Protein AF-A0A1V1T5I4-F1 (afdb_monomer)

pLDDT: mean 74.98, st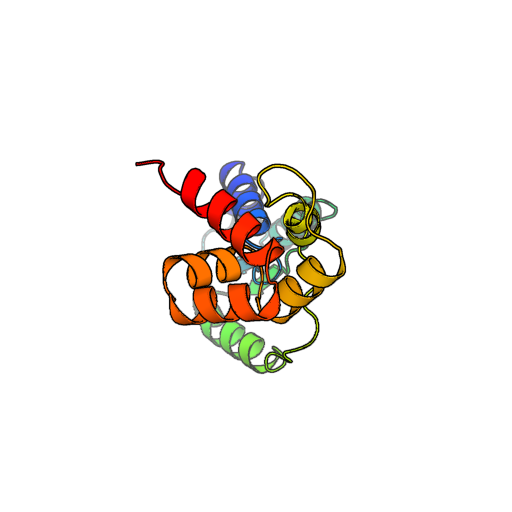d 11.46, range [33.09, 90.06]

Sequence (161 aa):
MSPRDVASAASANRIERLYNLNAGQDSGIIFLLKHHDEQQSAVSALMALQVQLVGKWVLPIIPVESIAAVPASLVAIHRQLPSPSPDKRKPSPAIHLLPFCSNREPLVEHTVNILTDMTSGFGDLLERLSSNSEFESELVQLLGEDGDKLKSFWAGDCLVD

Foldseek 3Di:
DELVLAPDPVNVVVVVVCCVVPVQPVHAAEYEQDDPDDDDRSVVSVVSNVVVCPPPGDHHYHYDHHPVCVVVVVVVVVVVPPDPDVDDLPPDPCLVVQLVLFDPGGDDPVLSVVLVVVASDPVRSLCCLVPPPPVLVVSCVVRPPVSVRNNVSCVVPVPDD

Secondary structure (DSSP, 8-state):
--GGGTT-HHHHHHHHHHHHHTTTTT--EEEES--SS-SS-HHHHHHHHHHHHTTT----EEEES-GGGHHHHHHHHHHHSPP--S------GGGGTGGG-SSSSPPPHHHHHHHHHH-SSHHHHHHHHHH-HHHHHHHHHHHTHHHHHHHHHHHHHS---

Solvent-accessible surface area (backbone atoms only — not comparable to full-atom values): 9569 Å² total; per-residue (Å²): 86,48,50,84,47,47,95,35,72,69,46,52,53,51,52,51,53,52,29,66,72,59,75,17,73,92,44,69,45,56,35,40,50,58,65,104,70,88,85,66,60,32,66,59,32,51,51,52,45,51,62,67,30,60,98,76,53,80,56,56,73,45,80,32,64,31,79,85,45,44,65,61,54,50,53,52,48,60,71,67,49,72,76,86,65,91,81,73,81,70,81,52,77,61,63,77,48,51,31,62,53,31,83,84,60,66,50,53,70,68,56,47,51,52,52,55,72,80,26,94,42,72,67,53,44,50,50,40,59,74,74,28,73,64,60,44,53,51,41,33,71,74,47,42,74,59,26,53,36,32,49,56,33,52,69,64,66,72,75,71,133

Nearest PDB structures (foldseek):
  1kjz-assembly1_A  TM=6.460E-01  e=2.147E-01  Pyrococcus abyssi
  8oz0-assembly1_E  TM=6.502E-01  e=8.207E-01  Homo sapiens
  4m6w-assembly1_B  TM=3.831E-01  e=1.240E-01  Homo sapiens
  5bo9-assembly1_A  TM=4.927E-01  e=1.813E+00  Homo sapiens
  3thw-assembly1_B  TM=2.294E-01  e=3.335E+00  Homo sapiens

Structure (mmCIF, N/CA/C/O backbone):
data_AF-A0A1V1T5I4-F1
#
_entry.id   AF-A0A1V1T5I4-F1
#
loop_
_atom_site.group_PDB
_atom_site.id
_atom_site.type_symbol
_atom_site.label_atom_id
_atom_site.label_alt_id
_atom_site.label_comp_id
_atom_site.label_asym_id
_atom_site.label_entity_id
_atom_site.label_seq_id
_atom_site.pdbx_PDB_ins_code
_atom_site.Cartn_x
_atom_site.Cartn_y
_atom_site.Cartn_z
_atom_site.occupancy
_atom_site.B_iso_or_equiv
_atom_site.auth_seq_id
_atom_site.auth_comp_id
_atom_site.auth_asym_id
_atom_site.auth_atom_id
_atom_site.pdbx_PDB_model_num
ATOM 1 N N . MET A 1 1 ? 5.187 -3.327 -13.055 1.00 82.38 1 MET A N 1
ATOM 2 C CA . MET A 1 1 ? 5.311 -2.170 -13.966 1.00 82.38 1 MET A CA 1
ATOM 3 C C . MET A 1 1 ? 6.515 -2.366 -14.859 1.00 82.38 1 MET A C 1
ATOM 5 O O . MET A 1 1 ? 7.507 -2.931 -14.413 1.00 82.38 1 MET A O 1
ATOM 9 N N . SER A 1 2 ? 6.418 -1.913 -16.100 1.00 83.12 2 SER A N 1
ATOM 10 C CA . SER A 1 2 ? 7.504 -1.867 -17.076 1.00 83.12 2 SER A CA 1
ATOM 11 C C . SER A 1 2 ? 7.953 -0.418 -17.328 1.00 83.12 2 SER A C 1
ATOM 13 O O . SER A 1 2 ? 7.238 0.511 -16.945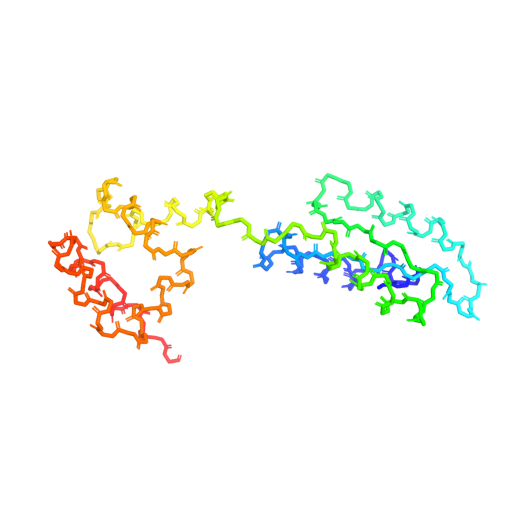 1.00 83.12 2 SER A O 1
ATOM 15 N N . PRO A 1 3 ? 9.091 -0.191 -18.010 1.00 82.06 3 PRO A N 1
ATOM 16 C CA . PRO A 1 3 ? 9.552 1.152 -18.365 1.00 82.06 3 PRO A CA 1
ATOM 17 C C . PRO A 1 3 ? 8.521 1.981 -19.145 1.00 82.06 3 PRO A C 1
ATOM 19 O O . PRO A 1 3 ? 8.439 3.186 -18.948 1.00 82.06 3 PRO A O 1
ATOM 22 N N . ARG A 1 4 ? 7.682 1.331 -19.964 1.00 81.00 4 ARG A N 1
ATOM 23 C CA . ARG A 1 4 ? 6.632 1.976 -20.777 1.00 81.00 4 ARG A CA 1
ATOM 24 C C . ARG A 1 4 ? 5.482 2.539 -19.952 1.00 81.00 4 ARG A C 1
ATOM 26 O O . ARG A 1 4 ? 4.776 3.435 -20.398 1.00 81.00 4 ARG A O 1
ATOM 33 N N . ASP A 1 5 ? 5.288 1.989 -18.761 1.00 79.94 5 ASP A N 1
ATOM 34 C CA . ASP A 1 5 ? 4.191 2.367 -17.880 1.00 79.94 5 ASP A CA 1
ATOM 35 C C . ASP A 1 5 ? 4.520 3.633 -17.076 1.00 79.94 5 ASP A C 1
ATOM 37 O O . ASP A 1 5 ? 3.613 4.243 -16.500 1.00 79.94 5 ASP A O 1
ATOM 41 N N . VAL A 1 6 ? 5.802 4.013 -17.012 1.00 81.19 6 VAL A N 1
ATOM 42 C CA . VAL A 1 6 ? 6.297 5.170 -16.257 1.00 81.19 6 VAL A CA 1
ATOM 43 C C . VAL A 1 6 ? 5.794 6.462 -16.893 1.00 81.19 6 VAL A C 1
ATOM 45 O O . VAL A 1 6 ? 5.733 6.583 -18.111 1.00 81.19 6 VAL A O 1
ATOM 48 N N . ALA A 1 7 ? 5.416 7.432 -16.057 1.00 75.25 7 ALA A N 1
ATOM 49 C CA . ALA A 1 7 ? 4.873 8.729 -16.470 1.00 75.25 7 ALA A CA 1
ATOM 50 C C . ALA A 1 7 ? 3.535 8.692 -17.243 1.00 75.25 7 ALA A C 1
ATOM 52 O O . ALA A 1 7 ? 3.048 9.743 -17.660 1.00 75.25 7 ALA A O 1
ATOM 53 N N . SER A 1 8 ? 2.880 7.533 -17.380 1.00 82.94 8 SER A N 1
ATOM 54 C CA . SER A 1 8 ? 1.502 7.491 -17.882 1.00 82.94 8 SER A CA 1
ATOM 55 C C . SER A 1 8 ? 0.498 7.894 -16.791 1.00 82.94 8 SER A C 1
ATOM 57 O O . SER A 1 8 ? 0.632 7.518 -15.621 1.00 82.94 8 SER A O 1
ATOM 59 N N . ALA A 1 9 ? -0.549 8.630 -17.176 1.00 81.94 9 ALA A N 1
ATOM 60 C CA . ALA A 1 9 ? -1.621 9.029 -16.259 1.00 81.94 9 ALA A CA 1
ATOM 61 C C . ALA A 1 9 ? -2.348 7.812 -15.655 1.00 81.94 9 ALA A C 1
ATOM 63 O O . ALA A 1 9 ? -2.698 7.811 -14.475 1.00 81.94 9 ALA A O 1
ATOM 64 N N . ALA A 1 10 ? -2.510 6.744 -16.443 1.00 84.94 10 ALA A N 1
ATOM 65 C CA . ALA A 1 10 ? -3.120 5.498 -15.993 1.00 84.94 10 ALA A CA 1
ATOM 66 C C . ALA A 1 10 ? -2.299 4.818 -14.883 1.00 84.94 10 ALA A C 1
ATOM 68 O O . ALA A 1 10 ? -2.862 4.385 -13.879 1.00 84.94 10 ALA A O 1
ATOM 69 N N . SER A 1 11 ? -0.971 4.752 -15.020 1.00 84.31 11 SER A N 1
ATOM 70 C CA . SER A 1 11 ? -0.106 4.182 -13.980 1.00 84.31 11 SER A CA 1
ATOM 71 C C . SER A 1 11 ? -0.065 5.042 -12.726 1.00 84.31 11 SER A C 1
ATOM 73 O O . SER A 1 11 ? -0.118 4.494 -11.630 1.00 84.31 11 SER A O 1
ATOM 75 N N . ALA A 1 12 ? -0.031 6.370 -12.866 1.00 85.12 12 ALA A N 1
ATOM 76 C CA . ALA A 1 12 ? -0.078 7.277 -11.722 1.00 85.12 12 ALA A CA 1
ATOM 77 C C . ALA A 1 12 ? -1.359 7.076 -10.895 1.00 85.12 12 ALA A C 1
ATOM 79 O O . ALA A 1 12 ? -1.278 6.902 -9.684 1.00 85.12 12 ALA A O 1
ATOM 80 N N . ASN A 1 13 ? -2.520 6.994 -11.554 1.00 86.38 13 ASN A N 1
ATOM 81 C CA . ASN A 1 13 ? -3.796 6.738 -10.884 1.00 86.38 13 ASN A CA 1
ATOM 82 C C . ASN A 1 13 ? -3.826 5.353 -10.213 1.00 86.38 13 ASN A C 1
ATOM 84 O O . ASN A 1 13 ? -4.321 5.204 -9.100 1.00 86.38 13 ASN A O 1
ATOM 88 N N . ARG A 1 14 ? -3.246 4.325 -10.846 1.00 86.56 14 ARG A N 1
ATOM 89 C CA . ARG A 1 14 ? -3.137 2.989 -10.238 1.00 86.56 14 ARG A CA 1
ATOM 90 C C . ARG A 1 14 ? -2.248 2.983 -8.996 1.00 86.56 14 ARG A C 1
ATOM 92 O O . ARG A 1 14 ? -2.599 2.315 -8.031 1.00 86.56 14 ARG A O 1
ATOM 99 N N . ILE A 1 15 ? -1.129 3.707 -9.018 1.00 87.06 15 ILE A N 1
ATOM 100 C CA . ILE A 1 15 ? -0.231 3.845 -7.864 1.00 87.06 15 ILE A CA 1
ATOM 101 C C . ILE A 1 15 ? -0.937 4.594 -6.733 1.00 87.06 15 ILE A C 1
ATOM 103 O O . ILE A 1 15 ? -0.877 4.158 -5.590 1.00 87.06 15 ILE A O 1
ATOM 107 N N . GLU A 1 16 ? -1.649 5.672 -7.056 1.00 85.25 16 GLU A N 1
ATOM 108 C CA . GLU A 1 16 ? -2.437 6.436 -6.091 1.00 85.25 16 GLU A CA 1
ATOM 109 C C . GLU A 1 16 ? -3.515 5.572 -5.432 1.00 85.25 16 GLU A C 1
ATOM 111 O O . GLU A 1 16 ? -3.614 5.520 -4.209 1.00 85.25 16 GLU A O 1
ATOM 116 N N . ARG A 1 17 ? -4.284 4.825 -6.233 1.00 84.12 17 ARG A N 1
ATOM 117 C CA . ARG A 1 17 ? -5.296 3.896 -5.717 1.00 84.12 17 ARG A CA 1
ATOM 118 C C . ARG A 1 17 ? -4.665 2.815 -4.847 1.00 84.12 17 ARG A C 1
ATOM 120 O O . ARG A 1 17 ? -5.186 2.545 -3.775 1.00 84.12 17 ARG A O 1
ATOM 127 N N . LEU A 1 18 ? -3.541 2.238 -5.275 1.00 83.56 18 LEU A N 1
ATOM 128 C CA . LEU A 1 18 ? -2.809 1.236 -4.499 1.00 83.56 18 LEU A CA 1
ATOM 129 C C . LEU A 1 18 ? -2.338 1.798 -3.151 1.00 83.56 18 LEU A C 1
ATOM 131 O O . LEU A 1 18 ? -2.495 1.144 -2.126 1.00 83.56 18 LEU A O 1
ATOM 135 N N . TYR A 1 19 ? -1.801 3.018 -3.143 1.00 80.88 19 TYR A N 1
ATOM 136 C CA . TYR A 1 19 ? -1.400 3.698 -1.917 1.00 80.88 19 TYR A CA 1
ATOM 137 C C . TYR A 1 19 ? -2.601 3.938 -0.995 1.00 80.88 19 TYR A C 1
ATOM 139 O O . TYR A 1 19 ? -2.537 3.628 0.190 1.00 80.88 19 TYR A O 1
ATOM 147 N N . ASN A 1 20 ? -3.725 4.409 -1.531 1.00 82.06 20 ASN A N 1
ATOM 148 C CA . ASN A 1 20 ? -4.901 4.754 -0.734 1.00 82.06 20 ASN A CA 1
ATOM 149 C C . ASN A 1 20 ? -5.643 3.545 -0.13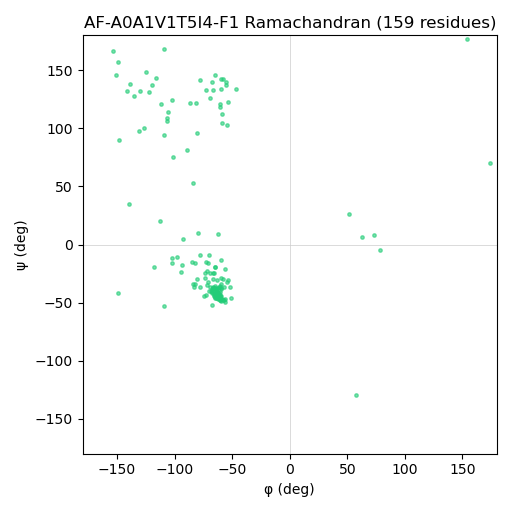9 1.00 82.06 20 ASN A C 1
ATOM 151 O O . ASN A 1 20 ? -6.428 3.741 0.782 1.00 82.06 20 ASN A O 1
ATOM 155 N N . LEU A 1 21 ? -5.399 2.315 -0.613 1.00 75.25 21 LEU A N 1
ATOM 156 C CA . LEU A 1 21 ? -6.056 1.117 -0.070 1.00 75.25 21 LEU A CA 1
ATOM 157 C C . LEU A 1 21 ? -5.678 0.841 1.393 1.00 75.25 21 LEU A C 1
ATOM 159 O O . LEU A 1 21 ? -6.561 0.585 2.196 1.00 75.25 21 LEU A O 1
ATOM 163 N N . ASN A 1 22 ? -4.389 0.915 1.737 1.00 72.69 22 ASN A N 1
ATOM 164 C CA . ASN A 1 22 ? -3.873 0.660 3.094 1.00 72.69 22 ASN A CA 1
ATOM 165 C C . ASN A 1 22 ? -2.765 1.663 3.472 1.00 72.69 22 ASN A C 1
ATOM 167 O O . ASN A 1 22 ? -1.761 1.305 4.085 1.00 72.69 22 ASN A O 1
ATOM 171 N N . ALA A 1 23 ? -2.878 2.917 3.019 1.00 72.88 23 ALA A N 1
ATOM 172 C CA . ALA A 1 23 ? -1.823 3.939 3.130 1.00 72.88 23 ALA A CA 1
ATOM 173 C C . ALA A 1 23 ? -0.437 3.474 2.614 1.00 72.88 23 ALA A C 1
ATOM 175 O O . ALA A 1 23 ? 0.609 3.939 3.071 1.00 72.88 23 ALA A O 1
ATOM 176 N N . GLY A 1 24 ? -0.426 2.514 1.683 1.00 69.56 24 GLY A N 1
ATOM 177 C CA . GLY A 1 24 ? 0.770 1.883 1.135 1.00 69.56 24 GLY A CA 1
ATOM 178 C C . GLY A 1 24 ? 1.489 0.900 2.065 1.00 69.56 24 GLY A C 1
ATOM 179 O O . GLY A 1 24 ? 2.572 0.448 1.708 1.00 69.56 24 GLY A O 1
ATOM 180 N N . GLN A 1 25 ? 0.918 0.553 3.223 1.00 70.19 25 GLN A N 1
ATOM 181 C CA . GLN A 1 25 ? 1.595 -0.220 4.272 1.00 70.19 25 GLN A CA 1
ATOM 182 C C . GLN A 1 25 ? 2.019 -1.628 3.822 1.00 70.19 25 GLN A C 1
ATOM 184 O O . GLN A 1 25 ? 3.146 -2.033 4.094 1.00 70.19 25 GLN A O 1
ATOM 189 N N . ASP A 1 26 ? 1.162 -2.324 3.071 1.00 74.00 26 ASP A N 1
ATOM 190 C CA . ASP A 1 26 ? 1.417 -3.691 2.577 1.00 74.00 26 ASP A CA 1
ATOM 191 C C . ASP A 1 26 ? 1.583 -3.736 1.052 1.00 74.00 26 ASP A C 1
ATOM 193 O O . ASP A 1 26 ? 1.374 -4.759 0.401 1.00 74.00 26 ASP A O 1
ATOM 197 N N . SER A 1 27 ? 1.896 -2.592 0.446 1.00 82.88 27 SER A N 1
ATOM 198 C CA . SER A 1 27 ? 1.941 -2.435 -1.004 1.00 82.88 27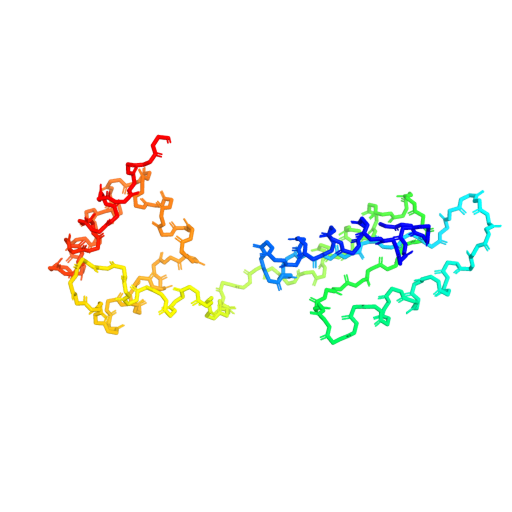 SER A CA 1
ATOM 199 C C . SER A 1 27 ? 3.344 -2.106 -1.481 1.00 82.88 27 SER A C 1
ATOM 201 O O . SER A 1 27 ? 4.074 -1.345 -0.857 1.00 82.88 27 SER A O 1
ATOM 203 N N . GLY A 1 28 ? 3.715 -2.652 -2.635 1.00 86.94 28 GLY A N 1
ATOM 204 C CA . GLY A 1 28 ? 5.001 -2.396 -3.270 1.00 86.94 28 GLY A CA 1
ATOM 205 C C . GLY A 1 28 ? 4.896 -2.472 -4.784 1.00 86.94 28 GLY A C 1
ATOM 206 O O . GLY A 1 28 ? 3.990 -3.098 -5.338 1.00 86.94 28 GLY A O 1
ATOM 207 N N . ILE A 1 29 ? 5.829 -1.819 -5.469 1.00 88.94 29 ILE A N 1
ATOM 208 C CA . ILE A 1 29 ? 5.869 -1.776 -6.928 1.00 88.94 29 ILE A CA 1
ATOM 209 C C . ILE A 1 29 ? 7.001 -2.675 -7.409 1.00 88.94 29 ILE A C 1
ATOM 211 O O . ILE A 1 29 ? 8.175 -2.375 -7.213 1.00 88.94 29 ILE A O 1
ATOM 215 N N . ILE A 1 30 ? 6.657 -3.756 -8.107 1.00 90.06 30 ILE A N 1
ATOM 216 C CA . ILE A 1 30 ? 7.638 -4.557 -8.846 1.00 90.06 30 ILE A CA 1
ATOM 217 C C . ILE A 1 30 ? 7.911 -3.873 -10.187 1.00 90.06 30 ILE A C 1
ATOM 219 O O . ILE A 1 30 ? 6.989 -3.672 -10.990 1.00 90.06 30 ILE A O 1
ATOM 223 N N . PHE A 1 31 ? 9.171 -3.524 -10.433 1.00 89.31 31 PHE A N 1
ATOM 224 C CA . PHE A 1 31 ? 9.621 -2.847 -11.645 1.00 89.31 31 PHE A CA 1
ATOM 225 C C . PHE A 1 31 ? 10.497 -3.770 -12.495 1.00 89.31 31 PHE A C 1
ATOM 227 O O . PHE A 1 31 ? 11.537 -4.234 -12.040 1.00 89.31 31 PHE A O 1
ATOM 234 N N . LEU A 1 32 ? 10.090 -4.031 -13.735 1.00 87.38 32 LEU A N 1
ATOM 235 C CA . LEU A 1 32 ? 10.803 -4.926 -14.646 1.00 87.38 32 LEU A CA 1
ATOM 236 C C . LEU A 1 32 ? 11.894 -4.168 -15.411 1.00 87.38 32 LEU A C 1
ATOM 238 O O . LEU A 1 32 ? 11.594 -3.219 -16.132 1.00 87.38 32 LEU A O 1
ATOM 242 N N . LEU A 1 33 ? 13.150 -4.604 -15.282 1.00 82.19 33 LEU A N 1
ATOM 243 C CA . LEU A 1 33 ? 14.305 -3.968 -15.926 1.00 82.19 33 LEU A CA 1
ATOM 244 C C . LEU A 1 33 ? 14.526 -4.436 -17.369 1.00 82.19 33 LEU A C 1
ATOM 246 O O . LEU A 1 33 ? 14.953 -3.648 -18.204 1.00 82.19 33 LEU A O 1
ATOM 250 N N . LYS A 1 34 ? 14.240 -5.698 -17.698 1.00 71.81 34 LYS A N 1
ATOM 251 C CA . LYS A 1 34 ? 14.388 -6.210 -19.064 1.00 71.81 34 LYS A CA 1
ATOM 252 C C . LYS A 1 34 ? 13.014 -6.384 -19.693 1.00 71.81 34 LYS A C 1
ATOM 254 O O . LYS A 1 34 ? 12.260 -7.285 -19.328 1.00 71.81 34 LYS A O 1
ATOM 259 N N . HIS A 1 35 ? 12.703 -5.522 -20.658 1.00 62.75 35 HIS A N 1
ATOM 260 C CA . HIS A 1 35 ? 11.590 -5.721 -21.578 1.00 62.75 35 HIS A CA 1
ATOM 261 C C . HIS A 1 35 ? 12.138 -5.770 -23.003 1.00 62.75 35 HIS A C 1
ATOM 263 O O . HIS A 1 35 ? 13.012 -4.989 -23.359 1.00 62.75 35 HIS A O 1
ATOM 269 N N . HIS A 1 36 ? 11.624 -6.711 -23.790 1.00 56.91 36 HIS A N 1
ATOM 270 C CA . HIS A 1 36 ? 12.130 -7.155 -25.093 1.00 56.91 36 HIS A CA 1
ATOM 271 C C . HIS A 1 36 ? 12.169 -6.111 -26.233 1.00 56.91 36 HIS A C 1
ATOM 273 O O . HIS A 1 36 ? 12.373 -6.498 -27.378 1.00 56.91 36 HIS A O 1
ATOM 279 N N . ASP A 1 37 ? 11.924 -4.831 -25.956 1.00 56.09 37 ASP A N 1
ATOM 280 C CA . ASP A 1 37 ? 11.604 -3.841 -26.983 1.00 56.09 37 ASP A CA 1
ATOM 281 C C . ASP A 1 37 ? 12.138 -2.456 -26.553 1.00 56.09 37 ASP A C 1
ATOM 283 O O . ASP A 1 37 ? 11.519 -1.712 -25.780 1.00 56.09 37 ASP A O 1
ATOM 287 N N . GLU A 1 38 ? 13.387 -2.211 -26.959 1.00 60.81 38 GLU A N 1
ATOM 288 C CA . GLU A 1 38 ? 14.300 -1.161 -26.501 1.00 60.81 38 GLU A CA 1
ATOM 289 C C . GLU A 1 38 ? 14.019 0.196 -27.167 1.00 60.81 38 GLU A C 1
ATOM 291 O O . GLU A 1 38 ? 14.544 0.503 -28.232 1.00 60.81 38 GLU A O 1
ATOM 296 N N . GLN A 1 39 ? 13.254 1.062 -26.497 1.00 56.19 39 GLN A N 1
ATOM 297 C CA . GLN A 1 39 ? 13.232 2.500 -26.826 1.00 56.19 39 GLN A CA 1
ATOM 298 C C . GLN A 1 39 ? 13.722 3.389 -25.675 1.00 56.19 39 GLN A C 1
ATOM 300 O O . GLN A 1 39 ? 14.095 4.538 -25.894 1.00 56.19 39 GLN A O 1
ATOM 305 N N . GLN A 1 40 ? 13.727 2.880 -24.441 1.00 63.56 40 GLN A N 1
ATOM 306 C CA . GLN A 1 40 ? 14.036 3.664 -23.249 1.00 63.56 40 GLN A CA 1
ATOM 307 C C . GLN A 1 40 ? 14.870 2.828 -22.280 1.00 63.56 40 GLN A C 1
ATOM 309 O O . GLN A 1 40 ? 14.528 1.681 -21.989 1.00 63.56 40 GLN A O 1
ATOM 314 N N . SER A 1 41 ? 15.967 3.399 -21.773 1.00 78.88 41 SER A N 1
ATOM 315 C CA . SER A 1 41 ? 16.813 2.721 -20.788 1.00 78.88 41 SER A CA 1
ATOM 316 C C . SER A 1 41 ? 15.986 2.413 -19.541 1.00 78.88 41 SER A C 1
ATOM 318 O O . SER A 1 41 ? 15.495 3.326 -18.874 1.00 78.88 41 SER A O 1
ATOM 320 N N . ALA A 1 42 ? 15.833 1.136 -19.200 1.00 80.81 42 ALA A N 1
ATOM 321 C CA . ALA A 1 42 ? 15.028 0.720 -18.055 1.00 80.81 42 ALA A CA 1
ATOM 322 C C . ALA A 1 42 ? 15.527 1.309 -16.729 1.00 80.81 42 ALA A C 1
ATOM 324 O O . ALA A 1 42 ? 14.731 1.591 -15.838 1.00 80.81 42 ALA A O 1
ATOM 325 N N . VAL A 1 43 ? 16.833 1.575 -16.633 1.00 82.75 43 VAL A N 1
ATOM 326 C CA . VAL A 1 43 ? 17.438 2.266 -15.489 1.00 82.75 43 VAL A CA 1
ATOM 327 C C . VAL A 1 43 ? 16.982 3.726 -15.428 1.00 82.75 43 VAL A C 1
ATOM 329 O O . VAL A 1 43 ? 16.618 4.206 -14.358 1.00 82.75 43 VAL A O 1
ATOM 332 N N . SER A 1 44 ? 16.918 4.426 -16.567 1.00 85.19 44 SER A N 1
ATOM 333 C CA . SER A 1 44 ? 16.382 5.797 -16.606 1.00 85.19 44 SER A CA 1
ATOM 334 C C . SER A 1 44 ? 14.895 5.856 -16.248 1.00 85.19 44 SER A C 1
ATOM 336 O O . SER A 1 44 ? 14.475 6.757 -15.528 1.00 85.19 44 SER A O 1
ATOM 338 N N . ALA A 1 45 ? 14.109 4.867 -16.679 1.00 86.81 45 ALA A N 1
ATOM 339 C CA . ALA A 1 45 ? 12.690 4.779 -16.352 1.00 86.81 45 ALA A CA 1
ATOM 340 C C . ALA A 1 45 ? 12.466 4.453 -14.865 1.00 86.81 45 ALA A C 1
ATOM 342 O O . ALA A 1 45 ? 11.569 5.016 -14.241 1.00 86.81 45 ALA A O 1
ATOM 343 N N . LEU A 1 46 ? 13.318 3.611 -14.272 1.00 88.06 46 LEU A N 1
ATOM 344 C CA . LEU A 1 46 ? 13.319 3.365 -12.830 1.00 88.06 46 LEU A CA 1
ATOM 345 C C . LEU A 1 46 ? 13.609 4.652 -12.047 1.00 88.06 46 LEU A C 1
ATOM 347 O O . LEU A 1 46 ? 12.893 4.956 -11.096 1.00 88.06 46 LEU A O 1
ATOM 351 N N . MET A 1 47 ? 14.617 5.428 -12.458 1.00 88.06 47 MET A N 1
ATOM 352 C CA . MET A 1 47 ? 14.923 6.708 -11.810 1.00 88.06 47 MET A CA 1
ATOM 353 C C . MET A 1 47 ? 13.784 7.718 -11.966 1.00 88.06 47 MET A C 1
ATOM 355 O O . MET A 1 47 ? 13.420 8.384 -11.000 1.00 88.06 47 MET A O 1
ATOM 359 N N . ALA A 1 48 ? 13.171 7.802 -13.148 1.00 88.00 48 ALA A N 1
ATOM 360 C CA . ALA A 1 48 ? 12.009 8.658 -13.370 1.00 88.00 48 ALA A CA 1
ATOM 361 C C . ALA A 1 48 ? 10.832 8.268 -12.458 1.00 88.00 48 ALA A C 1
ATOM 363 O O . ALA A 1 48 ? 10.194 9.141 -11.871 1.00 88.00 48 ALA A O 1
ATOM 364 N N . LEU A 1 49 ? 10.587 6.966 -12.278 1.00 87.44 49 LEU A N 1
ATOM 365 C CA . LEU A 1 49 ? 9.584 6.472 -11.338 1.00 87.44 49 LEU A CA 1
ATOM 366 C C . LEU A 1 49 ? 9.933 6.855 -9.896 1.00 87.44 49 LEU A C 1
ATOM 368 O O . LEU A 1 49 ? 9.070 7.353 -9.184 1.00 87.44 49 LEU A O 1
ATOM 372 N N . GLN A 1 50 ? 11.187 6.682 -9.469 1.00 87.62 50 GLN A N 1
ATOM 373 C CA . GLN A 1 50 ? 11.622 7.094 -8.131 1.00 87.62 50 GLN A CA 1
ATOM 374 C C . GLN A 1 50 ? 11.346 8.582 -7.893 1.00 87.62 50 GLN A C 1
ATOM 376 O O . GLN A 1 50 ? 10.703 8.924 -6.907 1.00 87.62 50 GLN A O 1
ATOM 381 N N . VAL A 1 51 ? 11.736 9.455 -8.827 1.00 87.62 51 VAL A N 1
ATOM 382 C CA . VAL A 1 51 ? 11.464 10.901 -8.747 1.00 87.62 51 VAL A CA 1
ATOM 383 C C . VAL A 1 51 ? 9.963 11.194 -8.691 1.00 87.62 51 VAL A C 1
ATOM 385 O O . VAL A 1 51 ? 9.541 12.072 -7.946 1.00 87.62 51 VAL A O 1
ATOM 388 N N . GLN A 1 52 ? 9.142 10.449 -9.436 1.00 85.12 52 GLN A N 1
ATOM 389 C CA . GLN A 1 52 ? 7.688 10.615 -9.419 1.00 85.12 52 GLN A CA 1
ATOM 390 C C . GLN A 1 52 ? 7.065 10.264 -8.058 1.00 85.12 52 GLN A C 1
ATOM 392 O O . GLN A 1 52 ? 6.087 10.904 -7.664 1.00 85.12 52 GLN A O 1
ATOM 397 N N . LEU A 1 53 ? 7.598 9.256 -7.358 1.00 85.00 53 LEU A N 1
ATOM 398 C CA . LEU A 1 53 ? 7.098 8.835 -6.045 1.00 85.00 53 LEU A CA 1
ATOM 399 C C . LEU A 1 53 ? 7.617 9.718 -4.900 1.00 85.00 53 LEU A C 1
ATOM 401 O O . LEU A 1 53 ? 6.925 9.870 -3.890 1.00 85.00 53 LEU A O 1
ATOM 405 N N . VAL A 1 54 ? 8.815 10.299 -5.046 1.00 83.38 54 VAL A N 1
ATOM 406 C CA . VAL A 1 54 ? 9.462 11.130 -4.018 1.00 83.38 54 VAL A CA 1
ATOM 407 C C . VAL A 1 54 ? 8.524 12.251 -3.564 1.00 83.38 54 VAL A C 1
ATOM 409 O O . VAL A 1 54 ? 8.050 13.064 -4.354 1.00 83.38 54 VAL A O 1
ATOM 412 N N . GLY A 1 55 ? 8.248 12.281 -2.259 1.00 74.38 55 GLY A N 1
ATOM 413 C CA . GLY A 1 55 ? 7.402 13.292 -1.620 1.00 74.38 55 GLY A CA 1
ATOM 414 C C . GLY A 1 55 ? 5.891 13.102 -1.796 1.00 74.38 55 GLY A C 1
ATOM 415 O O . GLY A 1 55 ? 5.139 13.852 -1.183 1.00 74.38 55 GLY A O 1
ATOM 416 N N . LYS A 1 56 ? 5.436 12.114 -2.584 1.00 79.19 56 LYS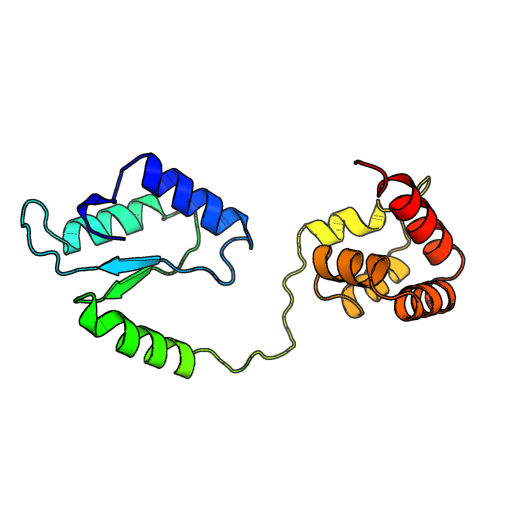 A N 1
ATOM 417 C CA . LYS A 1 56 ? 4.004 11.828 -2.799 1.00 79.19 56 LYS A CA 1
ATOM 418 C C . LYS A 1 56 ? 3.552 10.537 -2.134 1.00 79.19 56 LYS A C 1
ATOM 420 O O . LYS A 1 56 ? 2.587 10.547 -1.379 1.00 79.19 56 LYS A O 1
ATOM 425 N N . TRP A 1 57 ? 4.248 9.436 -2.411 1.00 81.38 57 TRP A N 1
ATOM 426 C CA . TRP A 1 57 ? 3.852 8.106 -1.956 1.00 81.38 57 TRP A CA 1
ATOM 427 C C . TRP A 1 57 ? 5.060 7.351 -1.420 1.00 81.38 57 TRP A C 1
ATOM 429 O O . TRP A 1 57 ? 6.078 7.209 -2.098 1.00 81.38 57 TRP A O 1
ATOM 439 N N . VAL A 1 58 ? 4.937 6.835 -0.200 1.00 80.31 58 VAL A N 1
ATOM 440 C CA . VAL A 1 58 ? 5.970 6.000 0.420 1.00 80.31 58 VAL A CA 1
ATOM 441 C C . VAL A 1 58 ? 5.686 4.548 0.047 1.00 80.31 58 VAL A C 1
ATOM 443 O O . VAL A 1 58 ? 5.049 3.826 0.803 1.00 80.31 58 VAL A O 1
ATOM 446 N N . LEU A 1 59 ? 6.107 4.143 -1.153 1.00 84.50 59 LEU A N 1
ATOM 447 C CA . LEU A 1 59 ? 5.990 2.763 -1.633 1.00 84.50 59 LEU A CA 1
ATOM 448 C C . LEU A 1 59 ? 7.374 2.208 -1.999 1.00 84.50 59 LEU A C 1
ATOM 450 O O . LEU A 1 59 ? 8.107 2.862 -2.748 1.00 84.50 59 LEU A O 1
ATOM 454 N N . PRO A 1 60 ? 7.746 1.004 -1.527 1.00 86.88 60 PRO A N 1
ATOM 455 C CA . PRO A 1 60 ? 8.974 0.352 -1.951 1.00 86.88 60 PRO A CA 1
ATOM 456 C C . PRO A 1 60 ? 8.892 -0.027 -3.434 1.00 86.88 60 PRO A C 1
ATOM 458 O O . PRO A 1 60 ? 7.910 -0.619 -3.891 1.00 86.88 60 PRO A O 1
ATOM 461 N N . ILE A 1 61 ? 9.950 0.286 -4.183 1.00 88.12 61 ILE A N 1
ATOM 462 C CA . ILE A 1 61 ? 10.136 -0.192 -5.555 1.00 88.12 61 ILE A CA 1
ATOM 463 C C . ILE A 1 61 ? 11.146 -1.337 -5.531 1.00 88.12 61 ILE A C 1
ATOM 465 O O . ILE A 1 61 ? 12.276 -1.163 -5.080 1.00 88.12 61 ILE A O 1
ATOM 469 N N . ILE A 1 62 ? 10.748 -2.493 -6.056 1.00 89.44 62 ILE A N 1
ATOM 470 C CA . ILE A 1 62 ? 11.587 -3.684 -6.173 1.00 89.44 62 ILE A CA 1
ATOM 471 C C . ILE A 1 62 ? 11.959 -3.853 -7.650 1.00 89.44 62 ILE A C 1
ATOM 473 O O . ILE A 1 62 ? 11.101 -4.243 -8.451 1.00 89.44 62 ILE A O 1
ATOM 477 N N . PRO A 1 63 ? 13.207 -3.558 -8.043 1.00 87.88 63 PRO A N 1
ATOM 478 C CA . PRO A 1 63 ? 13.668 -3.829 -9.393 1.00 87.88 63 PRO A CA 1
ATOM 479 C C . PRO A 1 63 ? 13.867 -5.336 -9.583 1.00 87.88 63 PRO A C 1
ATOM 481 O O . PRO A 1 63 ? 14.482 -6.007 -8.757 1.00 87.88 63 PRO A O 1
ATOM 484 N N . VAL A 1 64 ? 13.358 -5.869 -10.689 1.00 88.38 64 VAL A N 1
ATOM 485 C CA . VAL A 1 64 ? 13.493 -7.276 -11.066 1.00 88.38 64 VAL A CA 1
ATOM 486 C C . VAL A 1 64 ? 13.972 -7.351 -12.507 1.00 88.38 64 VAL A C 1
ATOM 488 O O . VAL A 1 64 ? 13.433 -6.687 -13.390 1.00 88.38 64 VAL A O 1
ATOM 491 N N . GLU A 1 65 ? 14.989 -8.171 -12.761 1.00 82.75 65 GLU A N 1
ATOM 492 C CA . GLU A 1 65 ? 15.623 -8.252 -14.078 1.00 82.75 65 GLU A CA 1
ATOM 493 C C . GLU A 1 65 ? 14.670 -8.741 -15.167 1.00 82.75 65 GLU A C 1
ATOM 495 O O . GLU A 1 65 ? 14.679 -8.211 -16.269 1.00 82.75 65 GLU A O 1
ATOM 500 N N . SER A 1 66 ? 13.821 -9.724 -14.877 1.00 81.94 66 SER A N 1
ATOM 501 C CA . SER A 1 66 ? 12.872 -10.275 -15.844 1.00 81.94 66 SER A CA 1
ATOM 502 C C . SER A 1 66 ? 11.653 -10.870 -15.150 1.00 81.94 66 SER A C 1
ATOM 504 O O . SER A 1 66 ? 11.677 -11.140 -13.951 1.00 81.94 66 SER A O 1
ATOM 506 N N . ILE A 1 67 ? 10.597 -11.147 -15.916 1.00 83.88 67 ILE A N 1
ATOM 507 C CA . ILE A 1 67 ? 9.389 -11.810 -15.400 1.00 83.88 67 ILE A CA 1
ATOM 508 C C . ILE A 1 67 ? 9.733 -13.167 -14.761 1.00 83.88 67 ILE A C 1
ATOM 510 O O . ILE A 1 67 ? 9.185 -13.509 -13.718 1.00 83.88 67 ILE A O 1
ATOM 514 N N . ALA A 1 68 ? 10.694 -13.903 -15.327 1.00 85.12 68 ALA A N 1
ATOM 515 C CA . ALA A 1 68 ? 11.136 -15.191 -14.792 1.00 85.12 68 ALA A CA 1
ATOM 516 C C . ALA A 1 68 ? 11.827 -15.077 -13.420 1.00 85.12 68 ALA A C 1
ATOM 518 O O . ALA A 1 68 ? 11.813 -16.032 -12.649 1.00 85.12 68 ALA A O 1
ATOM 519 N N . ALA A 1 69 ? 12.404 -13.916 -13.095 1.00 83.31 69 ALA A N 1
ATOM 520 C CA . ALA A 1 69 ? 13.046 -13.667 -11.806 1.00 83.31 69 ALA A CA 1
ATOM 521 C C . ALA A 1 69 ? 12.055 -13.220 -10.714 1.00 83.31 69 ALA A C 1
ATOM 523 O O . ALA A 1 69 ? 12.385 -13.295 -9.531 1.00 83.31 69 ALA A O 1
ATOM 524 N N . VAL A 1 70 ? 10.829 -12.815 -11.078 1.00 84.12 70 VAL A N 1
ATOM 525 C CA . VAL A 1 70 ? 9.811 -12.336 -10.124 1.00 84.12 70 VAL A CA 1
ATOM 526 C C . VAL A 1 70 ? 9.510 -13.356 -9.019 1.00 84.12 70 VAL A C 1
ATOM 528 O O . VAL A 1 70 ? 9.529 -12.956 -7.854 1.00 84.12 70 VAL A O 1
ATOM 531 N N . PRO A 1 71 ? 9.288 -14.656 -9.305 1.00 86.25 71 PRO A N 1
ATOM 532 C CA . PRO A 1 71 ? 9.002 -15.630 -8.254 1.00 86.25 71 PRO A CA 1
ATOM 533 C C . PRO A 1 71 ? 10.152 -15.763 -7.250 1.00 86.25 71 PRO A C 1
ATOM 535 O O . PRO A 1 71 ? 9.921 -15.789 -6.044 1.00 86.25 71 PRO A O 1
ATOM 538 N N . ALA A 1 72 ? 11.398 -15.789 -7.733 1.00 85.00 72 ALA A N 1
ATOM 539 C CA . ALA A 1 72 ? 12.575 -15.888 -6.875 1.00 85.00 72 ALA A CA 1
ATOM 540 C C . ALA A 1 72 ? 12.735 -14.645 -5.983 1.00 85.00 72 ALA A C 1
ATOM 542 O O . ALA A 1 72 ? 12.990 -14.776 -4.784 1.00 85.00 72 ALA A O 1
ATOM 543 N N . SER A 1 73 ? 12.521 -13.448 -6.539 1.00 83.88 73 SER A N 1
ATOM 544 C CA . SER A 1 73 ? 12.541 -12.193 -5.781 1.00 83.88 73 SER A CA 1
ATOM 545 C C . SER A 1 73 ? 11.435 -12.137 -4.724 1.00 83.88 73 SER A C 1
ATOM 547 O O . SER A 1 73 ? 11.700 -11.745 -3.591 1.00 83.88 73 SER A O 1
ATOM 549 N N . LEU A 1 74 ? 10.216 -12.580 -5.052 1.00 84.75 74 LEU A N 1
ATOM 550 C CA . LEU A 1 74 ? 9.104 -12.641 -4.098 1.00 84.75 74 LEU A CA 1
ATOM 551 C C . LEU A 1 74 ? 9.392 -13.596 -2.938 1.00 84.75 74 LEU A C 1
ATOM 553 O O . LEU A 1 74 ? 9.151 -13.245 -1.786 1.00 84.75 74 LEU A O 1
ATOM 557 N N . VAL A 1 75 ? 9.958 -14.774 -3.217 1.00 85.50 75 VAL A N 1
ATOM 558 C CA . VAL A 1 75 ? 10.356 -15.729 -2.170 1.00 85.50 75 VAL A CA 1
ATOM 559 C C . VAL A 1 75 ? 11.440 -15.138 -1.268 1.00 85.50 75 VAL A C 1
ATOM 561 O O . VAL A 1 75 ? 11.386 -15.315 -0.051 1.00 85.50 75 VAL A O 1
ATOM 564 N N . ALA A 1 76 ? 12.41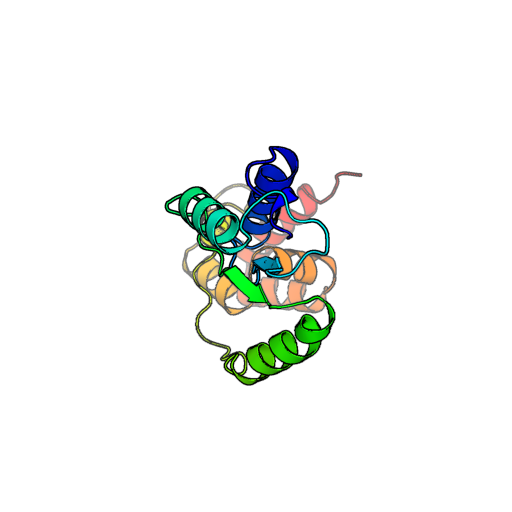5 -14.423 -1.833 1.00 84.31 76 ALA A N 1
ATOM 565 C CA . ALA A 1 76 ? 13.454 -13.758 -1.051 1.00 84.31 76 ALA A CA 1
ATOM 566 C C . ALA A 1 76 ? 12.870 -12.678 -0.126 1.00 84.31 76 ALA A C 1
ATOM 568 O O . ALA A 1 76 ? 13.206 -12.652 1.056 1.00 84.31 76 ALA A O 1
ATOM 569 N N . ILE A 1 77 ? 11.947 -11.854 -0.631 1.00 83.25 77 ILE A N 1
ATOM 570 C CA . ILE A 1 77 ? 11.246 -10.834 0.164 1.00 83.25 77 ILE A CA 1
ATOM 571 C C . ILE A 1 77 ? 10.427 -11.488 1.271 1.00 83.25 77 ILE A C 1
ATOM 573 O O . ILE A 1 77 ? 10.537 -11.096 2.426 1.00 83.25 77 ILE A O 1
ATOM 577 N N . HIS A 1 78 ? 9.660 -12.528 0.947 1.00 81.56 78 HIS A N 1
ATOM 578 C CA . HIS A 1 78 ? 8.841 -13.233 1.928 1.00 81.56 78 HIS A CA 1
ATOM 579 C C . HIS A 1 78 ? 9.677 -13.831 3.067 1.00 81.56 78 HIS A C 1
ATOM 581 O O . HIS A 1 78 ? 9.234 -13.874 4.208 1.00 81.56 78 HIS A O 1
ATOM 587 N N . ARG A 1 79 ? 10.901 -14.284 2.781 1.00 81.56 79 ARG A N 1
ATOM 588 C CA . ARG A 1 79 ? 11.830 -14.788 3.806 1.00 81.56 79 ARG A CA 1
ATOM 589 C C . ARG A 1 79 ? 12.448 -13.687 4.668 1.00 81.56 79 ARG A C 1
ATOM 591 O O . ARG A 1 79 ? 12.901 -13.982 5.767 1.00 81.56 79 ARG A O 1
ATOM 598 N N . GLN A 1 80 ? 12.524 -12.464 4.152 1.00 77.00 80 GLN A N 1
ATOM 599 C CA . GLN A 1 80 ? 13.098 -11.306 4.842 1.00 77.00 80 GLN A CA 1
ATOM 600 C C . GLN A 1 80 ? 12.053 -10.477 5.584 1.00 77.00 80 GLN A C 1
ATOM 602 O O . GLN A 1 80 ? 12.419 -9.689 6.456 1.00 77.00 80 GLN A O 1
ATOM 607 N N . LEU A 1 81 ? 10.771 -10.642 5.250 1.00 73.25 81 LEU A N 1
ATOM 608 C CA . LEU A 1 81 ? 9.692 -10.073 6.035 1.00 73.25 81 LEU A CA 1
ATOM 609 C C . LEU A 1 81 ? 9.782 -10.666 7.447 1.00 73.25 81 LEU A C 1
ATOM 611 O O . LEU A 1 81 ? 9.751 -11.893 7.590 1.00 73.25 81 LEU A O 1
ATOM 615 N N . PRO A 1 82 ? 9.936 -9.831 8.490 1.00 64.62 82 PRO A N 1
ATOM 616 C CA . PRO A 1 82 ? 9.842 -10.326 9.851 1.00 64.62 82 PRO A CA 1
ATOM 617 C C . PRO A 1 82 ? 8.491 -11.029 9.992 1.00 64.62 82 PRO A C 1
ATOM 619 O O . PRO A 1 82 ? 7.482 -10.533 9.482 1.00 64.62 82 PRO A O 1
ATOM 622 N N . SER A 1 83 ? 8.467 -12.190 10.659 1.00 56.94 83 SER A N 1
ATOM 623 C CA . SER A 1 83 ? 7.198 -12.803 11.062 1.00 56.94 83 SER A CA 1
ATOM 624 C C . SER A 1 83 ? 6.345 -11.710 11.701 1.00 56.94 83 SER A C 1
ATOM 626 O O . SER A 1 83 ? 6.920 -10.965 12.502 1.00 56.94 83 SER A O 1
ATOM 628 N N . PRO A 1 84 ? 5.051 -11.576 11.362 1.00 51.38 84 PRO A N 1
ATOM 629 C CA . PRO A 1 84 ? 4.229 -10.484 11.861 1.00 51.38 84 PRO A CA 1
ATOM 630 C C . PRO A 1 84 ? 4.308 -10.473 13.385 1.00 51.38 84 PRO A C 1
ATOM 632 O O . PRO A 1 84 ? 3.732 -11.322 14.063 1.00 51.38 84 PRO A O 1
ATOM 635 N N . SER A 1 85 ? 5.094 -9.548 13.930 1.00 45.56 85 SER A N 1
ATOM 636 C CA . SER A 1 85 ? 5.061 -9.251 15.347 1.00 45.56 85 SER A CA 1
ATOM 637 C C . SER A 1 85 ? 3.715 -8.570 15.575 1.00 45.56 85 SER A C 1
ATOM 639 O O . SER A 1 85 ? 3.444 -7.587 14.880 1.00 45.56 85 SER A O 1
ATOM 641 N N . PRO A 1 86 ? 2.871 -9.050 16.503 1.00 51.12 86 PRO A N 1
ATOM 642 C CA . PRO A 1 86 ? 1.548 -8.467 16.738 1.00 51.12 86 PRO A CA 1
ATOM 643 C C . PRO A 1 86 ? 1.597 -6.984 17.154 1.00 51.12 86 PRO A C 1
ATOM 645 O O . PRO A 1 86 ? 0.592 -6.284 17.066 1.00 51.12 86 PRO A O 1
ATOM 648 N N . ASP A 1 87 ? 2.774 -6.470 17.518 1.00 49.59 87 ASP A N 1
ATOM 649 C CA . ASP A 1 87 ? 2.951 -5.141 18.085 1.00 49.59 87 ASP A CA 1
ATOM 650 C C . ASP A 1 87 ? 3.639 -4.165 17.133 1.00 49.59 87 ASP A C 1
ATOM 652 O O . ASP A 1 87 ? 4.866 -4.063 17.070 1.00 49.59 87 ASP A O 1
ATOM 656 N N . LYS A 1 88 ? 2.810 -3.417 16.406 1.00 46.28 88 LYS A N 1
ATOM 657 C CA . LYS A 1 88 ? 2.863 -1.948 16.265 1.00 46.28 88 LYS A CA 1
ATOM 658 C C . LYS A 1 88 ? 1.832 -1.543 15.218 1.00 46.28 88 LYS A C 1
ATOM 660 O O . LYS A 1 88 ? 2.164 -1.118 14.110 1.00 46.28 88 LYS A O 1
ATOM 665 N N . ARG A 1 89 ? 0.555 -1.678 15.589 1.00 51.66 89 ARG A N 1
ATOM 666 C CA . ARG A 1 89 ? -0.546 -1.001 14.899 1.00 51.66 89 ARG A CA 1
ATOM 667 C C . ARG A 1 89 ? -0.249 0.497 14.989 1.00 51.66 89 ARG A C 1
ATOM 669 O O . ARG A 1 89 ? -0.351 1.088 16.061 1.00 51.66 89 ARG A O 1
ATOM 676 N N . LYS A 1 90 ? 0.210 1.117 13.898 1.00 52.12 90 LYS A N 1
ATOM 677 C CA . LYS A 1 90 ? 0.191 2.583 13.827 1.00 52.12 90 LYS A CA 1
ATOM 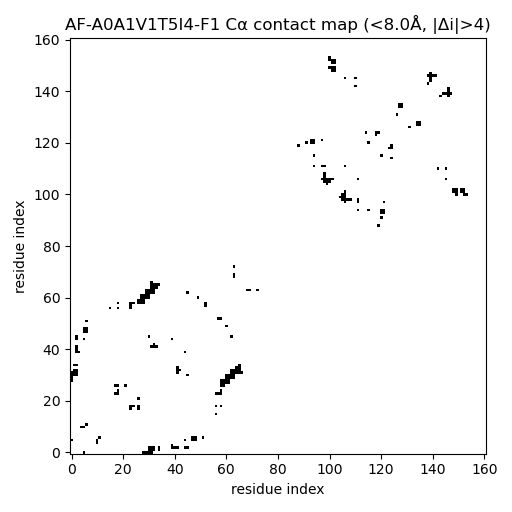678 C C . LYS A 1 90 ? -1.274 2.993 13.972 1.00 52.12 90 LYS A C 1
ATOM 680 O O . LYS A 1 90 ? -2.110 2.358 13.325 1.00 52.12 90 LYS A O 1
ATOM 685 N N . PRO A 1 91 ? -1.598 3.990 14.810 1.00 52.88 91 PRO A N 1
ATOM 686 C CA . PRO A 1 91 ? -2.978 4.370 15.023 1.00 52.88 91 PRO A CA 1
ATOM 687 C C . PRO A 1 91 ? -3.568 4.781 13.678 1.00 52.88 91 PRO A C 1
ATOM 689 O O . PRO A 1 91 ? -3.117 5.751 13.063 1.00 52.88 91 PRO A O 1
ATOM 692 N N . SER A 1 92 ? -4.516 3.987 13.174 1.00 58.22 92 SER A N 1
ATOM 693 C CA . SER A 1 92 ? -5.195 4.337 11.935 1.00 58.22 92 SER A CA 1
ATOM 694 C C . SER A 1 92 ? -5.879 5.692 12.149 1.00 58.22 92 SER A C 1
ATOM 696 O O . SER A 1 92 ? -6.393 5.946 13.242 1.00 58.22 92 SER A O 1
ATOM 698 N N . PRO A 1 93 ? -5.917 6.585 11.148 1.00 59.50 93 PRO A N 1
ATOM 699 C CA . PRO A 1 93 ? -6.653 7.840 11.274 1.00 59.50 93 PRO A CA 1
ATOM 700 C C . PRO A 1 93 ? -8.133 7.616 11.632 1.00 59.50 93 PRO A C 1
ATOM 702 O O . PRO A 1 93 ? -8.738 8.494 12.239 1.00 59.50 93 PRO A O 1
ATOM 705 N N . ALA A 1 94 ? -8.681 6.421 11.372 1.00 60.72 94 ALA A N 1
ATOM 706 C CA . ALA A 1 94 ? -10.018 6.018 11.802 1.00 60.72 94 ALA A CA 1
ATOM 707 C C . ALA A 1 94 ? -10.185 5.913 13.333 1.00 60.72 94 ALA A C 1
ATOM 709 O O . ALA A 1 94 ? -11.304 6.038 13.818 1.00 60.72 94 ALA A O 1
ATOM 710 N N . ILE A 1 95 ? -9.105 5.788 14.117 1.00 64.56 95 ILE A N 1
ATOM 711 C CA . ILE A 1 95 ? -9.177 5.870 15.590 1.00 64.56 95 ILE A CA 1
ATOM 712 C C . ILE A 1 95 ? -9.651 7.255 16.041 1.00 64.56 95 ILE A C 1
ATOM 714 O O . ILE A 1 95 ? -10.360 7.361 17.032 1.00 64.56 95 ILE A O 1
ATOM 718 N N . HIS A 1 96 ? -9.355 8.316 15.283 1.00 68.81 96 HIS A N 1
ATOM 719 C CA . HIS A 1 96 ? -9.882 9.651 15.585 1.00 68.81 96 HIS A CA 1
ATOM 720 C C . HIS A 1 96 ? -11.378 9.784 15.264 1.00 68.81 96 HIS A C 1
ATOM 722 O O . HIS A 1 96 ? -12.009 10.733 15.720 1.00 68.81 96 HIS A O 1
ATOM 728 N N . LEU A 1 97 ? -11.947 8.853 14.488 1.00 73.56 97 LEU A N 1
ATOM 729 C CA . LEU A 1 97 ? -13.371 8.820 14.144 1.00 73.56 97 LEU A CA 1
ATOM 730 C C . LEU A 1 97 ? -14.179 7.927 15.093 1.00 73.56 97 LEU A C 1
ATOM 732 O O . LEU A 1 97 ? -15.371 8.170 15.262 1.00 73.56 97 LEU A O 1
ATOM 736 N N . LEU A 1 98 ? -13.540 6.951 15.754 1.00 76.56 98 LEU A N 1
ATOM 737 C CA . LEU A 1 98 ? -14.176 6.080 16.751 1.00 76.56 98 LEU A CA 1
ATOM 738 C C . LEU A 1 98 ? -14.940 6.851 17.838 1.00 76.56 98 LEU A C 1
ATOM 740 O O . LEU A 1 98 ? -16.091 6.489 18.071 1.00 76.56 98 LEU A O 1
ATOM 744 N N . PRO A 1 99 ? -14.397 7.929 18.449 1.00 79.69 99 PRO A N 1
ATOM 745 C CA . PRO A 1 99 ? -15.146 8.722 19.415 1.00 79.69 99 PRO A CA 1
ATOM 746 C C . PRO A 1 99 ? -16.490 9.208 18.873 1.00 79.69 99 PRO A C 1
ATOM 748 O O . PRO A 1 99 ? -17.427 9.336 19.636 1.00 79.69 99 PRO A O 1
ATOM 751 N N . PHE A 1 100 ? -16.626 9.450 17.571 1.00 78.94 100 PHE A N 1
ATOM 752 C CA . PHE A 1 100 ? -17.841 10.012 16.976 1.00 78.94 100 PHE A CA 1
ATOM 753 C C . PHE A 1 100 ? -18.831 8.956 16.470 1.00 78.94 100 PHE A C 1
ATOM 755 O O . PHE A 1 100 ? -19.845 9.313 15.877 1.00 78.94 100 PHE A O 1
ATOM 762 N N . CYS A 1 101 ? -18.566 7.668 16.698 1.00 74.31 101 CYS A N 1
ATOM 763 C CA . CYS A 1 101 ? -19.435 6.570 16.270 1.00 74.31 101 CYS A CA 1
ATOM 764 C C . CYS A 1 101 ? -20.570 6.319 17.278 1.00 74.31 101 CYS A C 1
ATOM 766 O O . CYS A 1 101 ? -20.745 5.215 17.790 1.00 74.31 101 CYS A O 1
ATOM 768 N N . SER A 1 102 ? -21.307 7.373 17.620 1.00 78.50 102 SER A N 1
ATOM 769 C CA . SER A 1 102 ? -22.383 7.363 18.610 1.00 78.50 102 SER A CA 1
ATOM 770 C C . SER A 1 102 ? -23.431 8.428 18.269 1.00 78.50 102 SER A C 1
ATOM 772 O O . SER A 1 102 ? -23.130 9.511 17.774 1.00 78.50 102 SER A O 1
ATOM 774 N N . ASN A 1 103 ? -24.701 8.144 18.562 1.00 68.25 103 ASN A N 1
ATOM 775 C CA . ASN A 1 103 ? -25.824 8.957 18.075 1.00 68.25 103 ASN A CA 1
ATOM 776 C C . ASN A 1 103 ? -25.969 10.363 18.699 1.00 68.25 103 ASN A C 1
ATOM 778 O O . ASN A 1 103 ? -26.835 11.117 18.256 1.00 68.25 103 ASN A O 1
ATOM 782 N N . ARG A 1 104 ? -25.218 10.725 19.755 1.00 62.03 104 ARG A N 1
ATOM 783 C CA . ARG A 1 104 ? -25.439 11.995 20.493 1.00 62.03 104 ARG A CA 1
ATOM 784 C C . ARG A 1 104 ? -24.200 12.621 21.125 1.00 62.03 104 ARG A C 1
ATOM 786 O O . ARG A 1 104 ? -24.065 13.839 21.081 1.00 62.03 104 ARG A O 1
ATOM 793 N N . GLU A 1 105 ? -23.328 11.819 21.726 1.00 75.94 105 GLU A N 1
ATOM 794 C CA . GLU A 1 105 ? -22.157 12.297 22.468 1.00 75.94 105 GLU A CA 1
ATOM 795 C C . GLU A 1 105 ? -20.951 11.426 22.158 1.00 75.94 105 GLU A C 1
ATOM 797 O O . GLU A 1 105 ? -21.122 10.204 22.124 1.00 75.94 105 GLU A O 1
ATOM 802 N N . PRO A 1 106 ? -19.754 12.010 21.968 1.00 75.38 106 PRO A N 1
ATOM 803 C CA . PRO A 1 106 ? -18.575 11.222 21.682 1.00 75.38 106 PRO A CA 1
ATOM 804 C C . PRO A 1 106 ? -18.330 10.148 22.744 1.00 75.38 106 PRO A C 1
ATOM 806 O O . PRO A 1 106 ? -18.496 10.404 23.938 1.00 75.38 106 PRO A O 1
ATOM 809 N N . LEU A 1 107 ? -17.922 8.957 22.310 1.00 77.75 107 LEU A N 1
ATOM 810 C CA . LEU A 1 107 ? -17.508 7.883 23.203 1.00 77.75 107 LEU A CA 1
ATOM 811 C C . LEU A 1 107 ? -16.352 8.361 24.078 1.00 77.75 107 LEU A C 1
ATOM 813 O O . LEU A 1 107 ? -15.455 9.085 23.631 1.00 77.75 107 LEU A O 1
ATOM 817 N N . VAL A 1 108 ? -16.368 7.921 25.332 1.00 80.50 108 VAL A N 1
ATOM 818 C CA . VAL A 1 108 ? -15.317 8.247 26.292 1.00 80.50 108 VAL A CA 1
ATOM 819 C C . VAL A 1 108 ? -13.999 7.613 25.835 1.00 80.50 108 VAL A C 1
ATOM 821 O O . VAL A 1 108 ? -13.980 6.518 25.276 1.00 80.50 108 VAL A O 1
ATOM 824 N N . GLU A 1 109 ? -12.874 8.279 26.097 1.00 76.94 109 GLU A N 1
ATOM 825 C CA . GLU A 1 109 ? -11.535 7.809 25.705 1.00 76.94 109 GLU A CA 1
ATOM 826 C C . GLU A 1 109 ? -11.259 6.362 26.152 1.00 76.94 109 GLU A C 1
ATOM 828 O O . GLU A 1 109 ? -10.668 5.579 25.411 1.00 76.94 109 GLU A O 1
ATOM 833 N N . HIS A 1 110 ? -11.756 5.970 27.329 1.00 78.94 110 HIS A N 1
ATOM 834 C CA . HIS A 1 110 ? -11.651 4.598 27.825 1.00 78.94 110 HIS A CA 1
ATOM 835 C C . HIS A 1 110 ? -12.315 3.576 26.887 1.00 78.94 110 HIS A C 1
ATOM 837 O O . HIS A 1 110 ? -11.691 2.580 26.528 1.00 78.94 110 HIS A O 1
ATOM 843 N N . THR A 1 111 ? -13.535 3.863 26.432 1.00 76.19 111 THR A N 1
ATOM 844 C CA . THR A 1 111 ? -14.293 3.061 25.462 1.00 76.19 111 THR A CA 1
ATOM 845 C C . THR A 1 111 ? -13.531 2.948 24.139 1.00 76.19 111 THR A C 1
ATOM 847 O O . THR A 1 111 ? -13.387 1.861 23.586 1.00 76.19 111 THR A O 1
ATOM 850 N N . VAL A 1 112 ? -12.970 4.058 23.652 1.00 76.81 112 VAL A N 1
ATOM 851 C CA . VAL A 1 112 ? -12.194 4.100 22.400 1.00 76.81 112 VAL A CA 1
ATOM 852 C C . VAL A 1 112 ? -10.919 3.257 22.493 1.00 76.81 112 VAL A C 1
ATOM 854 O O . VAL A 1 112 ? -10.585 2.541 21.546 1.00 76.81 112 VAL A O 1
ATOM 857 N N . ASN A 1 113 ? -10.232 3.297 23.634 1.00 78.88 113 ASN A N 1
ATOM 858 C CA . ASN A 1 113 ? -9.036 2.491 23.876 1.00 78.88 113 ASN A CA 1
ATOM 859 C C . ASN A 1 113 ? -9.368 0.994 23.900 1.00 78.88 113 ASN A C 1
ATOM 861 O O . ASN A 1 113 ? -8.713 0.222 23.204 1.00 78.88 113 ASN A O 1
ATOM 865 N N . ILE A 1 114 ? -10.439 0.596 24.597 1.00 79.56 114 ILE A N 1
ATOM 866 C CA . ILE A 1 114 ? -10.906 -0.798 24.616 1.00 79.56 114 ILE A CA 1
ATOM 867 C C . ILE A 1 114 ? -11.229 -1.286 23.196 1.00 79.56 114 ILE A C 1
ATOM 869 O O . ILE A 1 114 ? -10.766 -2.347 22.782 1.00 79.56 114 ILE A O 1
ATOM 873 N N . LEU A 1 115 ? -11.973 -0.498 22.413 1.00 75.81 115 LEU A N 1
ATOM 874 C CA . LEU A 1 115 ? -12.316 -0.850 21.030 1.00 75.81 115 LEU A CA 1
ATOM 875 C C . LEU A 1 115 ? -11.075 -0.988 20.135 1.00 75.81 115 LEU A C 1
ATOM 877 O O . LEU A 1 115 ? -11.025 -1.865 19.270 1.00 75.81 115 LEU A O 1
ATOM 881 N N . THR A 1 116 ? -10.067 -0.142 20.350 1.00 74.81 116 THR A N 1
ATOM 882 C CA . THR A 1 116 ? -8.798 -0.174 19.607 1.00 74.81 116 THR A CA 1
ATOM 883 C C . THR A 1 116 ? -7.939 -1.387 19.982 1.00 74.81 116 THR A C 1
ATOM 885 O O . THR A 1 116 ? -7.239 -1.935 19.128 1.00 74.81 116 THR A O 1
ATOM 888 N N . ASP A 1 117 ? -8.013 -1.846 21.231 1.00 77.94 117 ASP A N 1
ATOM 889 C CA . ASP A 1 117 ? -7.323 -3.058 21.677 1.00 77.94 117 ASP A CA 1
ATOM 890 C C . ASP A 1 117 ? -7.998 -4.319 21.115 1.00 77.94 117 ASP A C 1
ATOM 892 O O . ASP A 1 117 ? -7.324 -5.210 20.585 1.00 77.94 117 ASP A O 1
ATOM 896 N N . MET A 1 118 ? -9.335 -4.362 21.153 1.00 72.31 118 MET A N 1
ATOM 897 C CA . MET A 1 118 ? -10.138 -5.507 20.703 1.00 72.31 118 MET A CA 1
ATOM 898 C C . MET A 1 118 ? -10.159 -5.694 19.183 1.00 72.31 118 MET A C 1
ATOM 900 O O . MET A 1 118 ? -10.424 -6.802 18.713 1.00 72.31 118 MET A O 1
ATOM 904 N N . THR A 1 119 ? -9.898 -4.638 18.408 1.00 71.25 119 THR A N 1
ATOM 905 C CA . THR A 1 119 ? -10.039 -4.670 16.948 1.00 71.25 119 THR A CA 1
ATOM 906 C C . THR A 1 119 ? -8.766 -4.254 16.227 1.00 71.25 119 THR A C 1
ATOM 908 O O . THR A 1 119 ? -7.965 -3.440 16.679 1.00 71.25 119 THR A O 1
ATOM 911 N N . SER A 1 120 ? -8.559 -4.843 15.057 1.00 67.88 120 SER A N 1
ATOM 912 C CA . SER A 1 120 ? -7.391 -4.602 14.203 1.00 67.88 120 SER A CA 1
ATOM 913 C C . SER A 1 120 ? -7.500 -3.280 13.430 1.00 67.88 120 SER A C 1
ATOM 915 O O . SER A 1 120 ? -6.546 -2.855 12.780 1.00 67.88 120 SER A O 1
ATOM 917 N N . GLY A 1 121 ? -8.669 -2.639 13.488 1.00 68.00 121 GLY A N 1
ATOM 918 C CA . GLY A 1 121 ? -9.027 -1.420 12.779 1.00 68.00 121 GLY A CA 1
ATOM 919 C C . GLY A 1 121 ? -10.539 -1.326 12.565 1.00 68.00 121 GLY A C 1
ATOM 920 O O . GLY A 1 121 ? -11.288 -2.245 12.886 1.00 68.00 121 GLY A O 1
ATOM 921 N N . PHE A 1 122 ? -10.984 -0.216 11.976 1.00 69.44 122 PHE A N 1
ATOM 922 C CA . PHE A 1 122 ? -12.407 0.084 11.784 1.00 69.44 122 PHE A CA 1
ATOM 923 C C . PHE A 1 122 ? -13.152 -0.963 10.938 1.00 69.44 122 PHE A C 1
ATOM 925 O O . PHE A 1 122 ? -14.289 -1.302 11.239 1.00 69.44 122 PHE A O 1
ATOM 932 N N . GLY A 1 123 ? -12.498 -1.516 9.909 1.00 68.31 123 GLY A N 1
ATOM 933 C CA . GLY A 1 123 ? -13.077 -2.581 9.083 1.00 68.31 123 GLY A CA 1
ATOM 934 C C . GLY A 1 123 ? -13.299 -3.886 9.854 1.00 68.31 123 GLY A C 1
ATOM 935 O O . GLY A 1 123 ? -14.378 -4.455 9.767 1.00 68.31 123 GLY A O 1
ATOM 936 N N . ASP A 1 124 ? -12.323 -4.306 10.666 1.00 72.62 124 ASP A N 1
ATOM 937 C CA . ASP A 1 124 ? -12.427 -5.497 11.530 1.00 72.62 124 ASP A CA 1
ATOM 938 C C . ASP A 1 124 ? -13.501 -5.301 12.614 1.00 72.62 124 ASP A C 1
ATOM 940 O O . ASP A 1 124 ? -14.264 -6.214 12.910 1.00 72.62 124 ASP A O 1
ATOM 944 N N . LEU A 1 125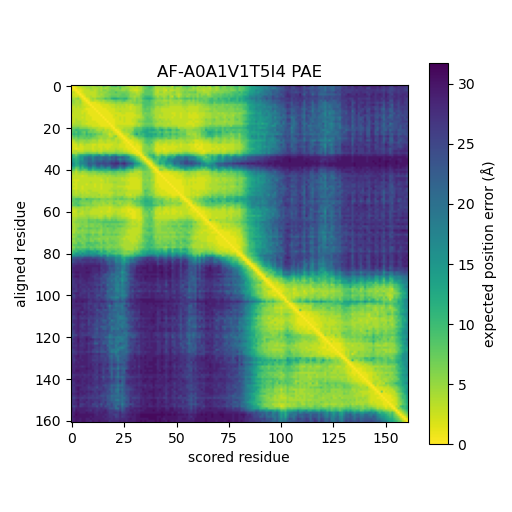 ? -13.626 -4.084 13.158 1.00 76.25 125 LEU A N 1
ATOM 945 C CA . LEU A 1 125 ? -14.704 -3.727 14.082 1.00 76.25 125 LEU A CA 1
ATOM 946 C C . LEU A 1 125 ? -16.088 -3.884 13.433 1.00 76.25 125 LEU A C 1
ATOM 948 O O . LEU A 1 125 ? -16.961 -4.520 14.018 1.00 76.25 125 LEU A O 1
ATOM 952 N N . LEU A 1 126 ? -16.282 -3.359 12.219 1.00 73.00 126 LEU A N 1
ATOM 953 C CA . LEU A 1 126 ? -17.550 -3.476 11.489 1.00 73.00 126 LEU A CA 1
ATOM 954 C C . LEU A 1 126 ? -17.857 -4.913 11.059 1.00 73.00 126 LEU A C 1
ATOM 956 O O . LEU A 1 126 ? -18.996 -5.364 11.170 1.00 73.00 126 LEU A O 1
ATOM 960 N N . GLU A 1 127 ? -16.853 -5.649 10.590 1.00 73.88 127 GLU A N 1
ATOM 961 C CA . GLU A 1 127 ? -17.003 -7.050 10.195 1.00 73.88 127 GLU A CA 1
ATOM 962 C C . GLU A 1 127 ? -17.410 -7.917 11.393 1.00 73.88 127 GLU A C 1
ATOM 964 O O . GLU A 1 127 ? -18.344 -8.713 11.296 1.00 73.88 127 GLU A O 1
ATOM 969 N N . ARG A 1 128 ? -16.787 -7.709 12.557 1.00 72.94 128 ARG A N 1
ATOM 970 C CA . ARG A 1 128 ? -17.138 -8.429 13.787 1.00 72.94 128 ARG A CA 1
ATOM 971 C C . ARG A 1 128 ? -18.496 -8.021 14.343 1.00 72.94 128 ARG A C 1
ATOM 973 O O . ARG A 1 128 ? -19.241 -8.898 14.761 1.00 72.94 128 ARG A O 1
ATOM 980 N N . LEU A 1 129 ? -18.840 -6.733 14.317 1.00 71.88 129 LEU A N 1
ATOM 981 C CA . LEU A 1 129 ? -20.163 -6.256 14.736 1.00 71.88 129 LEU A CA 1
ATOM 982 C C . LEU A 1 129 ? -21.288 -6.804 13.848 1.00 71.88 129 LEU A C 1
ATOM 984 O O . LEU A 1 129 ? -22.361 -7.112 14.350 1.00 71.88 129 LEU A O 1
ATOM 988 N N . SER A 1 130 ? -21.051 -6.933 12.541 1.00 68.75 130 SER A N 1
ATOM 989 C CA . SER A 1 130 ? -22.056 -7.428 11.589 1.00 68.75 130 SER A CA 1
ATOM 990 C C . SER A 1 130 ? -22.161 -8.953 11.548 1.00 68.75 130 SER A C 1
ATOM 992 O O . SER A 1 130 ? -23.250 -9.486 11.346 1.00 68.75 130 SER A O 1
ATOM 994 N N . SER A 1 131 ? -21.046 -9.663 11.736 1.00 69.25 131 SER A N 1
ATOM 995 C CA . SER A 1 131 ? -20.980 -11.117 11.541 1.00 69.25 131 SER A CA 1
ATOM 996 C C . SER A 1 131 ? -21.005 -11.921 12.841 1.00 69.25 131 SER A C 1
ATOM 998 O O . SER A 1 131 ? -21.230 -1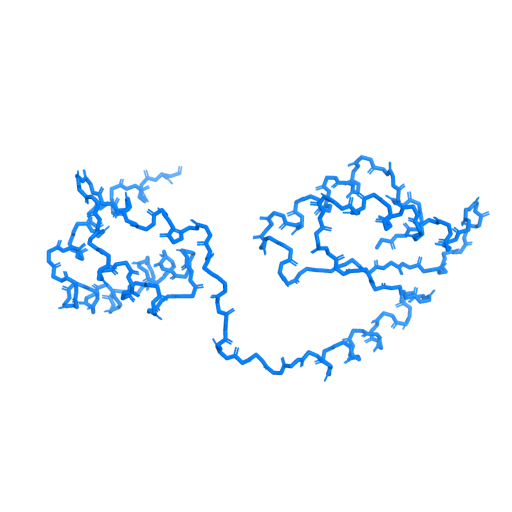3.130 12.792 1.00 69.25 131 SER A O 1
ATOM 1000 N N . ASN A 1 132 ? -20.756 -11.297 13.999 1.00 72.25 132 ASN A N 1
ATOM 1001 C CA . ASN A 1 132 ? -20.588 -12.004 15.265 1.00 72.25 132 ASN A CA 1
ATOM 1002 C C . ASN A 1 132 ? -21.441 -11.411 16.405 1.00 72.25 132 ASN A C 1
ATOM 1004 O O . ASN A 1 132 ? -21.031 -10.491 17.113 1.00 72.25 132 ASN A O 1
ATOM 1008 N N . SER A 1 133 ? -22.601 -12.026 16.651 1.00 68.44 133 SER A N 1
ATOM 1009 C CA . SER A 1 133 ? -23.507 -11.675 17.757 1.00 68.44 133 SER A CA 1
ATOM 1010 C C . SER A 1 133 ? -22.923 -11.931 19.158 1.00 68.44 133 SER A C 1
ATOM 1012 O O . SER A 1 133 ? -23.417 -11.395 20.152 1.00 68.44 133 SER A O 1
ATOM 1014 N N . GLU A 1 134 ? -21.890 -12.773 19.267 1.00 75.06 134 GLU A N 1
ATOM 1015 C CA . GLU A 1 134 ? -21.179 -13.031 20.526 1.00 75.06 134 GLU A CA 1
ATOM 1016 C C . GLU A 1 134 ? -20.271 -11.849 20.883 1.00 75.06 134 GLU A C 1
ATOM 1018 O O . GLU A 1 134 ? -20.323 -11.353 22.006 1.00 75.06 134 GLU A O 1
ATOM 1023 N N . PHE A 1 135 ? -19.538 -11.322 19.896 1.00 71.81 135 PHE A N 1
ATOM 1024 C CA . PHE A 1 135 ? -18.726 -10.109 20.042 1.00 71.81 135 PHE A CA 1
ATOM 1025 C C . PHE A 1 135 ? -19.585 -8.888 20.385 1.00 71.81 135 PHE A C 1
ATOM 1027 O O . PHE A 1 135 ? -19.207 -8.059 21.207 1.00 71.81 135 PHE A O 1
ATOM 1034 N N . GLU A 1 136 ? -20.778 -8.799 19.799 1.00 69.88 136 GLU A N 1
ATOM 1035 C CA . GLU A 1 136 ? -21.760 -7.767 20.129 1.00 69.88 136 GLU A CA 1
ATOM 1036 C C . GLU A 1 136 ? -22.195 -7.835 21.604 1.00 69.88 136 GLU A C 1
ATOM 1038 O O . GLU A 1 136 ? -22.229 -6.820 22.300 1.00 69.88 136 GLU A O 1
ATOM 1043 N N . SER A 1 137 ? -22.482 -9.039 22.105 1.00 73.81 137 SER A N 1
ATOM 1044 C CA . SER A 1 137 ? -22.880 -9.248 23.503 1.00 73.81 137 SER A CA 1
ATOM 1045 C C . SER A 1 137 ? -21.731 -8.967 24.477 1.00 73.81 137 SER A C 1
ATOM 1047 O O . SER A 1 137 ? -21.951 -8.392 25.543 1.00 73.81 137 SER A O 1
ATOM 1049 N N . GLU A 1 138 ? -20.505 -9.338 24.105 1.00 78.50 138 GLU A N 1
ATOM 1050 C CA . GLU A 1 138 ? -19.286 -9.050 24.864 1.00 78.50 138 GLU A CA 1
ATOM 1051 C C . GLU A 1 138 ? -19.011 -7.541 24.933 1.00 78.50 138 GLU A C 1
ATOM 1053 O O . GLU A 1 138 ? -18.728 -7.013 26.008 1.00 78.50 138 GLU A O 1
ATOM 1058 N N . LEU A 1 139 ? -19.186 -6.817 23.823 1.00 76.38 139 LEU A N 1
ATOM 1059 C CA . LEU A 1 139 ? -19.033 -5.363 23.778 1.00 76.38 139 LEU A CA 1
ATOM 1060 C C . LEU A 1 139 ? -20.046 -4.637 24.663 1.00 76.38 139 LEU A C 1
ATOM 1062 O O . LEU A 1 139 ? -19.668 -3.708 25.372 1.00 76.38 139 LEU A O 1
ATOM 1066 N N . VAL A 1 140 ? -21.315 -5.051 24.657 1.00 77.19 140 VAL A N 1
ATOM 1067 C CA . VAL A 1 140 ? -22.340 -4.449 25.527 1.00 77.19 140 VAL A CA 1
ATOM 1068 C C . VAL A 1 140 ? -22.051 -4.746 27.002 1.00 77.19 140 VAL A C 1
ATOM 1070 O O . VAL A 1 140 ? -22.213 -3.867 27.846 1.00 77.19 140 VAL A O 1
ATOM 1073 N N . GLN A 1 141 ? -21.553 -5.942 27.333 1.00 79.31 141 GLN A N 1
ATOM 1074 C CA . GLN A 1 141 ? -21.137 -6.260 28.705 1.00 79.31 141 GLN A CA 1
ATOM 1075 C C . GLN A 1 141 ? -19.918 -5.451 29.160 1.00 79.31 141 GLN A C 1
ATOM 1077 O O . GLN A 1 141 ? -19.847 -5.062 30.325 1.00 79.31 141 GLN A O 1
ATOM 1082 N N . LEU A 1 142 ? -18.966 -5.205 28.259 1.00 78.31 142 LEU A N 1
ATOM 1083 C CA . LEU A 1 142 ? -17.706 -4.538 28.577 1.00 78.31 142 LEU A CA 1
ATOM 1084 C C . LEU A 1 142 ? -17.825 -3.006 28.592 1.00 78.31 142 LEU A C 1
ATOM 1086 O O . LEU A 1 142 ? -17.188 -2.350 29.412 1.00 78.31 142 LEU A O 1
ATOM 1090 N N . LEU A 1 143 ? -18.636 -2.439 27.695 1.00 77.25 143 LEU A N 1
ATOM 1091 C CA . LEU A 1 143 ? -18.784 -0.992 27.500 1.00 77.25 143 LEU A CA 1
ATOM 1092 C C . LEU A 1 143 ? -20.066 -0.420 28.126 1.00 77.25 143 LEU A C 1
ATOM 1094 O O . LEU A 1 143 ? -20.216 0.799 28.212 1.00 77.25 143 LEU A O 1
ATOM 1098 N N . GLY A 1 144 ? -21.000 -1.273 28.557 1.00 79.44 144 GLY A N 1
ATOM 1099 C CA . GLY A 1 144 ? -22.265 -0.859 29.164 1.00 79.44 144 GLY A CA 1
ATOM 1100 C C . GLY A 1 144 ? -23.085 0.047 28.241 1.00 79.44 144 GLY A C 1
ATOM 1101 O O . GLY A 1 144 ? -23.280 -0.255 27.063 1.00 79.44 144 GLY A O 1
ATOM 1102 N N . GLU A 1 145 ? -23.529 1.192 28.766 1.00 75.81 145 GLU A N 1
ATOM 1103 C CA . GLU A 1 145 ? -24.354 2.163 28.028 1.00 75.81 145 GLU A CA 1
ATOM 1104 C C . GLU A 1 145 ? -23.690 2.679 26.740 1.00 75.81 145 GLU A C 1
ATOM 1106 O O . GLU A 1 145 ? -24.382 3.010 25.777 1.00 75.81 145 GLU A O 1
ATOM 1111 N N . ASP A 1 146 ? -22.357 2.747 26.689 1.00 74.06 146 ASP A N 1
ATOM 1112 C CA . ASP A 1 146 ? -21.639 3.176 25.486 1.00 74.06 146 ASP A CA 1
ATOM 1113 C C . ASP A 1 146 ? -21.649 2.098 24.391 1.00 74.06 146 ASP A C 1
ATOM 1115 O O . ASP A 1 146 ? -21.667 2.430 23.204 1.00 74.06 146 ASP A O 1
ATOM 1119 N N . GLY A 1 147 ? -21.724 0.819 24.774 1.00 75.00 147 GLY A N 1
ATOM 1120 C CA . GLY A 1 147 ? -21.917 -0.296 23.845 1.00 75.00 147 GLY A CA 1
ATOM 1121 C C . GLY A 1 147 ? -23.285 -0.240 23.164 1.00 75.00 147 GLY A C 1
ATOM 1122 O O . GLY A 1 147 ? -23.378 -0.387 21.945 1.00 75.00 147 GLY A O 1
ATOM 1123 N N . ASP A 1 148 ? -24.338 0.081 23.919 1.00 74.31 148 ASP A N 1
ATOM 1124 C CA . ASP A 1 148 ? -25.694 0.246 23.377 1.00 74.31 148 ASP A CA 1
ATOM 1125 C C . ASP A 1 148 ? -25.807 1.455 22.433 1.00 74.31 148 ASP A C 1
ATOM 1127 O O . ASP A 1 148 ? -26.495 1.396 21.405 1.00 74.31 148 ASP A O 1
ATOM 1131 N N . LYS A 1 149 ? -25.101 2.554 22.739 1.00 75.44 149 LYS A N 1
ATOM 1132 C CA . LYS A 1 149 ? -25.012 3.734 21.860 1.00 75.44 149 LYS A CA 1
ATOM 1133 C C . LYS A 1 149 ? -24.295 3.408 20.553 1.00 75.44 149 LYS A C 1
ATOM 1135 O O . LYS A 1 149 ? -24.788 3.795 19.494 1.00 75.44 149 LYS A O 1
ATOM 1140 N N . LEU A 1 150 ? -23.166 2.701 20.632 1.00 76.94 150 LEU A N 1
ATOM 1141 C CA . LEU A 1 150 ? -22.391 2.256 19.474 1.00 76.94 150 LEU A CA 1
ATOM 1142 C C . LEU A 1 150 ? -23.237 1.331 18.589 1.00 76.94 150 LEU A C 1
ATOM 1144 O O . LEU A 1 150 ? -23.353 1.554 17.387 1.00 76.94 150 LEU A O 1
ATOM 1148 N N . LYS A 1 151 ? -23.912 0.348 19.191 1.00 75.81 151 LYS A N 1
ATOM 1149 C CA . LYS A 1 151 ? -24.837 -0.549 18.490 1.00 75.81 151 LYS A CA 1
ATOM 1150 C C . LYS A 1 151 ? -25.954 0.218 17.787 1.00 75.81 151 LYS A C 1
ATOM 1152 O O . LYS A 1 151 ? -26.225 -0.029 16.619 1.00 75.81 151 LYS A O 1
ATOM 1157 N N . SER A 1 152 ? -26.592 1.156 18.482 1.00 76.00 152 SER A N 1
ATOM 1158 C CA . SER A 1 152 ? -27.696 1.944 17.920 1.00 76.00 152 SER A CA 1
ATOM 1159 C C . SER A 1 152 ? -27.251 2.871 16.788 1.00 76.00 152 SER A C 1
ATOM 1161 O O . SER A 1 152 ? -28.053 3.184 15.912 1.00 76.00 152 SER A O 1
ATOM 1163 N N . PHE A 1 153 ? -26.000 3.333 16.812 1.00 77.88 153 PHE A N 1
ATOM 1164 C CA . PHE A 1 153 ? -25.402 4.117 15.733 1.00 77.88 153 PHE A CA 1
ATOM 1165 C C . PHE A 1 153 ? -25.222 3.251 14.478 1.00 77.88 153 PHE A C 1
ATOM 1167 O O . PHE A 1 153 ? -25.765 3.561 13.421 1.00 77.88 153 PHE A O 1
ATOM 1174 N N . TRP A 1 154 ? -24.582 2.088 14.617 1.00 72.00 154 TRP A N 1
ATOM 1175 C CA . TRP A 1 154 ? -24.320 1.197 13.482 1.00 72.00 154 TRP A CA 1
ATOM 1176 C C . TRP A 1 154 ? -25.565 0.485 12.945 1.00 72.00 154 TRP A C 1
ATOM 1178 O O . TRP A 1 154 ? -25.706 0.319 11.738 1.00 72.00 154 TRP A O 1
ATOM 1188 N N . ALA A 1 155 ? -26.511 0.119 13.810 1.00 70.69 155 ALA A N 1
ATOM 1189 C CA . ALA A 1 155 ? -27.783 -0.465 13.388 1.00 70.69 155 ALA A CA 1
ATOM 1190 C C . ALA A 1 155 ? -28.672 0.530 12.618 1.00 70.69 155 ALA A C 1
ATOM 1192 O O . ALA A 1 155 ? -29.520 0.103 11.837 1.00 70.69 155 ALA A O 1
ATOM 1193 N N . GLY A 1 156 ? -28.493 1.839 12.839 1.00 61.78 156 GLY A N 1
ATOM 1194 C CA . GLY A 1 156 ? -29.208 2.893 12.117 1.00 61.78 156 GLY A CA 1
ATOM 1195 C C . GLY A 1 156 ? -28.652 3.158 10.717 1.00 61.78 156 GLY A C 1
ATOM 1196 O O . GLY A 1 156 ? -29.431 3.385 9.795 1.00 61.78 156 GLY A O 1
ATOM 1197 N N . ASP A 1 157 ? -27.330 3.068 10.550 1.00 53.69 157 ASP A N 1
ATOM 1198 C CA . ASP A 1 157 ? -26.638 3.419 9.301 1.00 53.69 157 ASP A CA 1
ATOM 1199 C C . ASP A 1 157 ? -26.318 2.212 8.392 1.00 53.69 157 ASP A C 1
ATOM 1201 O O . ASP A 1 157 ? -25.982 2.395 7.222 1.00 53.69 157 ASP A O 1
ATOM 1205 N N . CYS A 1 158 ? -26.467 0.967 8.868 1.00 47.25 158 CYS A N 1
ATOM 1206 C CA . CYS A 1 158 ? -26.307 -0.248 8.049 1.00 47.25 158 CYS A CA 1
ATOM 1207 C C . CYS A 1 158 ? -27.527 -0.606 7.169 1.00 47.25 158 CYS A C 1
ATOM 1209 O O . CYS A 1 158 ? -27.542 -1.679 6.567 1.00 47.25 158 CYS A O 1
ATOM 1211 N N . LEU A 1 159 ? -28.532 0.271 7.050 1.00 39.66 159 LEU A N 1
ATOM 1212 C CA . LEU A 1 159 ? -29.595 0.168 6.042 1.00 39.66 159 LEU A CA 1
ATOM 1213 C C . LEU A 1 159 ? -29.313 1.129 4.882 1.00 39.66 159 LEU A C 1
ATOM 1215 O O . LEU A 1 159 ? -29.954 2.169 4.739 1.00 39.66 159 LEU A O 1
ATOM 1219 N N . VAL A 1 160 ? -28.361 0.761 4.031 1.00 34.50 160 VAL A N 1
ATOM 1220 C CA . VAL A 1 160 ? -28.329 1.258 2.654 1.00 34.50 160 VAL A CA 1
ATOM 1221 C C . VAL A 1 160 ? -28.252 0.032 1.751 1.00 34.50 160 VAL A C 1
ATOM 1223 O O . VAL A 1 160 ? -27.196 -0.592 1.651 1.00 34.50 160 VAL A O 1
ATOM 1226 N N . ASP A 1 161 ? -29.410 -0.334 1.192 1.00 33.09 161 ASP A N 1
ATOM 1227 C CA . ASP A 1 161 ? -29.548 -1.247 0.045 1.00 33.09 161 ASP A CA 1
ATOM 1228 C C . ASP A 1 161 ? -28.687 -0.789 -1.149 1.00 33.09 161 ASP A C 1
ATOM 1230 O O . ASP A 1 161 ? -28.612 0.441 -1.400 1.00 33.09 161 ASP A O 1
#

Mean predicted aligned error: 16.1 Å

Radius of gyration: 22.0 Å; Cα contacts (8 Å, |Δi|>4): 139; chains: 1; bounding box: 47×29×56 Å